Protein AF-A0A2E6J9X0-F1 (afdb_monomer_lite)

Foldseek 3Di:
DVVVVVVVVVVVVVVVVVVVVCVVVPVDPPPPPPPDDDDDWDAPPVRPDTDDDDPPDDDPDDDDDDDD

Structure (mmCIF, N/CA/C/O backbone):
data_AF-A0A2E6J9X0-F1
#
_entry.id   AF-A0A2E6J9X0-F1
#
loop_
_atom_site.group_PDB
_atom_site.id
_atom_site.type_symbol
_atom_site.label_atom_id
_atom_site.label_alt_id
_atom_site.label_comp_id
_atom_site.label_asym_id
_atom_site.label_entity_id
_atom_site.label_seq_id
_atom_site.pdbx_PDB_ins_code
_atom_site.Cartn_x
_atom_site.Cartn_y
_atom_site.Cartn_z
_atom_site.occupancy
_atom_site.B_iso_or_equiv
_atom_site.auth_seq_id
_atom_site.auth_comp_id
_atom_site.auth_asym_id
_atom_site.auth_atom_id
_atom_site.pdbx_PDB_model_num
ATOM 1 N N . MET A 1 1 ? -27.805 8.254 33.041 1.00 61.56 1 MET A N 1
ATOM 2 C CA . MET A 1 1 ? -26.384 8.408 32.620 1.00 61.56 1 MET A CA 1
ATOM 3 C C . MET A 1 1 ? -25.765 7.081 32.176 1.00 61.56 1 MET A C 1
ATOM 5 O O . MET A 1 1 ? -25.067 7.067 31.169 1.00 61.56 1 MET A O 1
ATOM 9 N N . LYS A 1 2 ? -26.086 5.968 32.854 1.00 65.81 2 LYS A N 1
ATOM 10 C CA . LYS A 1 2 ? -25.658 4.599 32.513 1.00 65.81 2 LYS A CA 1
ATOM 11 C C . LYS A 1 2 ? -26.042 4.165 31.085 1.00 65.81 2 LYS A C 1
ATOM 13 O O . LYS A 1 2 ? -25.198 3.642 30.371 1.00 65.81 2 LYS A O 1
ATOM 18 N N . ASP A 1 3 ? -27.244 4.507 30.618 1.00 77.44 3 ASP A N 1
ATOM 19 C CA . ASP A 1 3 ? -27.725 4.158 29.266 1.00 77.44 3 ASP A CA 1
ATOM 20 C C . ASP A 1 3 ? -26.953 4.840 28.135 1.00 77.44 3 ASP A C 1
ATOM 22 O O . ASP A 1 3 ? -26.751 4.258 27.073 1.00 77.44 3 ASP A O 1
ATOM 26 N N . LYS A 1 4 ? -26.499 6.081 28.356 1.00 85.62 4 LYS A N 1
ATOM 27 C CA . LYS A 1 4 ? -25.700 6.814 27.364 1.00 85.62 4 LYS A CA 1
ATOM 28 C C . LYS A 1 4 ? -24.312 6.193 27.229 1.00 85.62 4 LYS A C 1
ATOM 30 O O . LYS A 1 4 ? -23.855 5.973 26.115 1.00 85.62 4 LYS A O 1
ATOM 35 N N . SER A 1 5 ? -23.681 5.860 28.354 1.00 87.62 5 SER A N 1
ATOM 36 C CA . SER A 1 5 ? -22.375 5.191 28.370 1.00 87.62 5 SER A CA 1
ATOM 37 C C . SER A 1 5 ? -22.444 3.788 27.757 1.00 87.62 5 SER A C 1
ATOM 39 O O . SER A 1 5 ? -21.600 3.450 26.931 1.00 87.62 5 SER A O 1
ATOM 41 N N . LEU A 1 6 ? -23.487 3.010 28.069 1.00 92.94 6 LEU A N 1
ATOM 42 C CA . LEU A 1 6 ? -23.680 1.672 27.505 1.00 92.94 6 LEU A CA 1
ATOM 43 C C . LEU A 1 6 ? -23.896 1.713 25.984 1.00 92.94 6 LEU A C 1
ATOM 45 O O . LEU A 1 6 ? -23.309 0.915 25.260 1.00 92.94 6 LEU A O 1
ATOM 49 N N . LYS A 1 7 ? -24.680 2.680 25.485 1.00 90.75 7 LYS A N 1
ATOM 50 C CA . LYS A 1 7 ? -24.869 2.896 24.040 1.00 90.75 7 LYS A CA 1
ATOM 51 C C . LYS A 1 7 ? -23.570 3.271 23.329 1.00 90.75 7 LYS A C 1
ATOM 53 O O . LY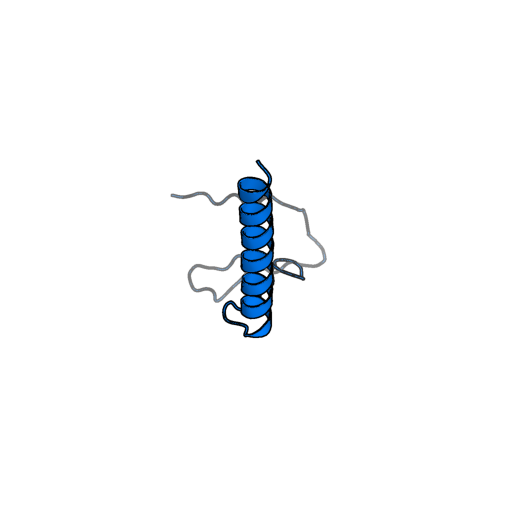S A 1 7 ? -23.323 2.770 22.237 1.00 90.75 7 LYS A O 1
ATOM 58 N N . ILE A 1 8 ? -22.739 4.115 23.943 1.00 94.44 8 ILE A N 1
ATOM 59 C CA . ILE A 1 8 ? -21.425 4.478 23.390 1.00 94.44 8 ILE A CA 1
ATOM 60 C C . ILE A 1 8 ? -20.520 3.245 23.329 1.00 94.44 8 ILE A C 1
ATOM 62 O O . ILE A 1 8 ? -19.921 2.982 22.290 1.00 94.44 8 ILE A O 1
ATOM 66 N N . LEU A 1 9 ? -20.468 2.454 24.404 1.00 94.94 9 LEU A N 1
ATOM 67 C CA . LEU A 1 9 ? -19.662 1.234 24.452 1.00 94.94 9 LEU A CA 1
ATOM 68 C C . LEU A 1 9 ? -20.095 0.220 23.383 1.00 94.94 9 LEU A C 1
ATOM 70 O O . LEU A 1 9 ? -19.256 -0.306 22.657 1.00 94.94 9 LEU A O 1
ATOM 74 N N . LEU A 1 10 ? -21.403 -0.006 23.244 1.00 94.75 10 LEU A N 1
ATOM 75 C CA . LEU A 1 10 ? -21.965 -0.877 22.208 1.00 94.75 10 LEU A CA 1
ATOM 76 C C . LEU A 1 10 ? -21.641 -0.372 20.798 1.00 94.75 10 LEU A C 1
ATOM 78 O O . LEU A 1 10 ? -21.303 -1.173 19.931 1.00 94.75 10 LEU A O 1
ATOM 82 N N . GLY A 1 11 ? -21.687 0.945 20.581 1.00 96.62 11 GLY A N 1
ATOM 83 C CA . GLY A 1 11 ? -21.281 1.556 19.318 1.00 96.62 11 GLY A CA 1
ATOM 84 C C . GLY A 1 11 ? -19.812 1.287 18.984 1.00 96.62 11 GLY A C 1
ATOM 85 O O . GLY A 1 11 ? -19.508 0.862 17.874 1.00 96.62 11 GLY A O 1
ATOM 86 N N . ILE A 1 12 ? -18.907 1.458 19.953 1.00 96.62 12 ILE A N 1
ATOM 87 C CA . ILE A 1 12 ? -17.471 1.189 19.768 1.00 96.62 12 ILE A CA 1
ATOM 88 C C . ILE A 1 12 ? -17.234 -0.286 19.419 1.00 96.62 12 ILE A C 1
ATOM 90 O O . ILE A 1 12 ? -16.486 -0.585 18.490 1.00 96.62 12 ILE A O 1
ATOM 94 N N . ILE A 1 13 ? -17.893 -1.208 20.127 1.00 96.25 13 ILE A N 1
ATOM 95 C CA . ILE A 1 13 ? -17.778 -2.651 19.870 1.00 96.25 13 ILE A CA 1
ATOM 96 C C . ILE A 1 13 ? -18.277 -2.993 18.462 1.00 96.25 13 ILE A C 1
ATOM 98 O O . ILE A 1 13 ? -17.589 -3.704 17.731 1.00 96.25 13 ILE A O 1
ATOM 102 N N . ALA A 1 14 ? -19.433 -2.457 18.060 1.00 96.81 14 ALA A N 1
ATOM 103 C CA . ALA A 1 14 ? -20.003 -2.697 16.739 1.00 96.81 14 ALA A CA 1
ATOM 104 C C . ALA A 1 14 ? -19.072 -2.211 15.616 1.00 96.81 14 ALA A C 1
ATOM 106 O O . ALA A 1 14 ? -18.832 -2.951 14.660 1.00 96.81 14 ALA A O 1
ATOM 107 N N . VAL A 1 15 ? -18.498 -1.010 15.755 1.00 95.94 15 VAL A N 1
ATOM 108 C CA . VAL A 1 15 ? -17.534 -0.451 14.790 1.00 95.94 15 VAL A CA 1
ATOM 109 C C . VAL A 1 15 ? -16.257 -1.291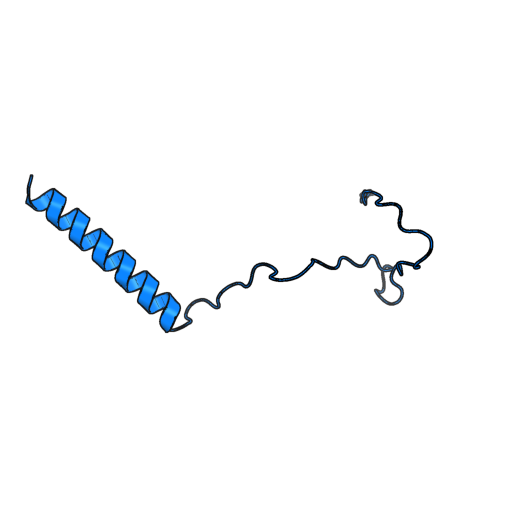 14.730 1.00 95.94 15 VAL A C 1
ATOM 111 O O . VAL A 1 15 ? -15.764 -1.595 13.647 1.00 95.94 15 VAL A O 1
ATOM 114 N N . ASN A 1 16 ? -15.725 -1.718 15.876 1.00 94.12 16 ASN A N 1
ATOM 115 C CA . ASN A 1 16 ? -14.495 -2.506 15.907 1.00 94.12 16 ASN A CA 1
ATOM 116 C C . ASN A 1 16 ? -14.678 -3.896 15.268 1.00 94.12 16 ASN A C 1
ATOM 118 O O . ASN A 1 16 ? -13.810 -4.353 14.527 1.00 94.12 16 ASN A O 1
ATOM 122 N N . LEU A 1 17 ? -15.820 -4.548 15.513 1.00 93.38 17 LEU A N 1
ATOM 123 C CA . LEU A 1 17 ? -16.174 -5.818 14.874 1.00 93.38 17 LEU A CA 1
ATOM 124 C C . LEU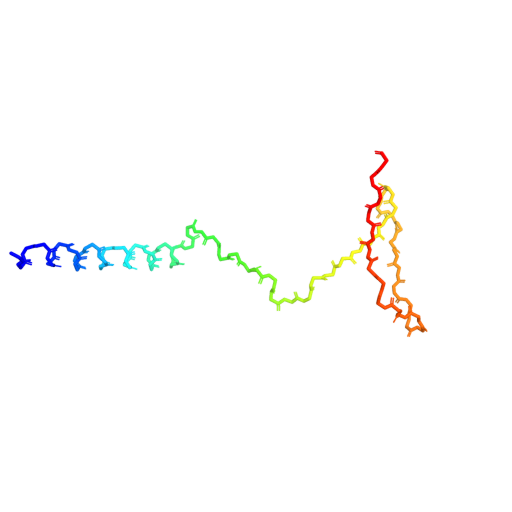 A 1 17 ? -16.342 -5.655 13.360 1.00 93.38 17 LEU A C 1
ATOM 126 O O . LEU A 1 17 ? -15.786 -6.444 12.604 1.00 93.38 17 LEU A O 1
ATOM 130 N N . THR A 1 18 ? -17.035 -4.607 12.902 1.00 91.31 18 THR A N 1
ATOM 131 C CA . THR A 1 18 ? -17.207 -4.359 11.458 1.00 91.31 18 THR A CA 1
ATOM 132 C C . THR A 1 18 ? -15.883 -4.089 10.753 1.00 91.31 18 THR A C 1
ATOM 134 O O . THR A 1 18 ? -15.652 -4.647 9.683 1.00 91.31 18 THR A O 1
ATOM 137 N N . LEU A 1 19 ? -14.983 -3.301 11.347 1.00 90.00 19 LEU A N 1
ATOM 138 C CA . LEU A 1 19 ? -13.647 -3.074 10.784 1.00 90.00 19 LEU A CA 1
ATOM 139 C C . LEU A 1 19 ? -12.814 -4.364 10.713 1.00 90.00 19 LEU A C 1
ATOM 141 O O . LEU A 1 19 ? -12.127 -4.587 9.716 1.00 90.00 19 LEU A O 1
ATOM 145 N N . GLN A 1 20 ? -12.896 -5.229 11.730 1.00 86.81 20 GLN A N 1
ATOM 146 C CA . GLN A 1 20 ? -12.231 -6.538 11.716 1.00 86.81 20 GLN A CA 1
ATOM 147 C C . GLN A 1 20 ? -12.785 -7.437 10.607 1.00 86.81 20 GLN A C 1
ATOM 149 O O . GLN A 1 20 ? -12.012 -7.948 9.801 1.00 86.81 20 GLN A O 1
ATOM 154 N N . THR A 1 21 ? -14.110 -7.550 10.490 1.00 87.81 21 THR A N 1
ATOM 155 C CA . THR A 1 21 ? -14.759 -8.346 9.439 1.00 87.81 21 THR A CA 1
ATOM 156 C C . THR A 1 21 ? -14.416 -7.838 8.039 1.00 87.81 21 THR A C 1
ATOM 158 O O . THR A 1 21 ? -14.124 -8.628 7.147 1.00 87.81 21 THR A O 1
ATOM 161 N N . ILE A 1 22 ? -14.394 -6.519 7.831 1.00 87.19 22 ILE A N 1
ATOM 162 C CA . ILE A 1 22 ? -14.010 -5.917 6.547 1.00 87.19 22 ILE A CA 1
ATOM 163 C C . ILE A 1 22 ? -12.566 -6.280 6.169 1.00 87.19 22 ILE A C 1
ATOM 165 O O . ILE A 1 22 ? -12.292 -6.568 5.002 1.00 87.19 22 ILE A O 1
ATOM 169 N N . LYS A 1 23 ? -11.654 -6.290 7.149 1.00 79.19 23 LYS A N 1
ATOM 170 C CA . LYS A 1 23 ? -10.251 -6.667 6.951 1.00 79.19 23 LYS A CA 1
ATOM 171 C C . LYS A 1 23 ? -10.092 -8.159 6.641 1.00 79.19 23 LYS A C 1
ATOM 173 O O . LYS A 1 23 ? -9.310 -8.502 5.762 1.00 79.19 23 LYS A O 1
ATOM 178 N N . GLU A 1 24 ? -10.827 -9.031 7.331 1.00 79.56 24 GLU A N 1
ATOM 179 C CA . GLU A 1 24 ? -10.771 -10.489 7.129 1.00 79.56 24 GLU A CA 1
ATOM 180 C C . GLU A 1 24 ? -11.397 -10.934 5.805 1.00 79.56 24 GLU A C 1
ATOM 182 O O . GLU A 1 24 ? -10.867 -11.820 5.141 1.00 79.56 24 GLU A O 1
ATOM 187 N N . LEU A 1 25 ? -12.490 -10.294 5.386 1.00 84.25 25 LEU A N 1
ATOM 188 C CA . LEU A 1 25 ? -13.148 -10.594 4.112 1.00 84.25 25 LEU A CA 1
ATOM 189 C C . LEU A 1 25 ? -12.420 -9.993 2.902 1.00 84.25 25 LEU A C 1
ATOM 191 O O . LEU A 1 25 ? -12.812 -10.260 1.769 1.00 84.25 25 LEU A O 1
ATOM 195 N N . GLY A 1 26 ? -11.397 -9.157 3.118 1.00 74.31 26 GLY A N 1
ATOM 196 C CA . GLY A 1 26 ? -10.669 -8.498 2.033 1.00 74.31 26 GLY A CA 1
ATOM 197 C C . GLY A 1 26 ? -11.548 -7.579 1.178 1.00 74.31 26 GLY A C 1
ATOM 198 O O . GLY A 1 26 ? -11.210 -7.320 0.026 1.00 74.31 26 GLY A O 1
ATOM 199 N N . LEU A 1 27 ? -12.666 -7.080 1.732 1.00 77.06 27 LEU A N 1
ATOM 200 C CA . LEU A 1 27 ? -13.602 -6.177 1.039 1.00 77.06 27 LEU A CA 1
ATOM 201 C C . LEU A 1 27 ? -12.910 -4.899 0.548 1.00 77.06 27 LEU A C 1
ATOM 203 O O . LEU A 1 27 ? -13.319 -4.320 -0.456 1.00 77.06 27 LEU A O 1
ATOM 207 N N . PHE A 1 28 ? -11.835 -4.500 1.230 1.00 72.44 28 PHE A N 1
ATOM 208 C CA . PHE A 1 28 ? -10.866 -3.546 0.716 1.00 72.44 28 PHE A CA 1
ATOM 209 C C . PHE A 1 28 ? -9.496 -4.225 0.663 1.00 72.44 28 PHE A C 1
ATOM 211 O O . PHE A 1 28 ? -9.012 -4.682 1.706 1.00 72.44 28 PHE A O 1
ATOM 218 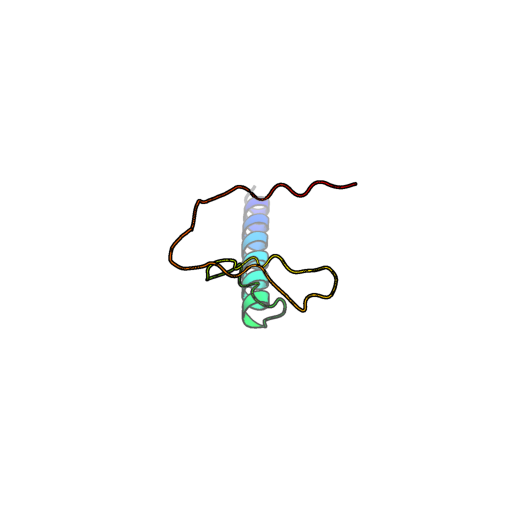N N . PRO A 1 29 ? -8.847 -4.300 -0.513 1.00 66.50 29 PRO A N 1
ATOM 219 C CA . PRO A 1 29 ? -7.476 -4.772 -0.581 1.00 66.50 29 PRO A CA 1
ATOM 220 C C . PRO A 1 29 ? -6.609 -3.855 0.283 1.00 66.50 29 PRO A C 1
ATOM 222 O O . PRO A 1 29 ? -6.728 -2.629 0.222 1.00 66.50 29 PRO A O 1
ATOM 225 N N . THR A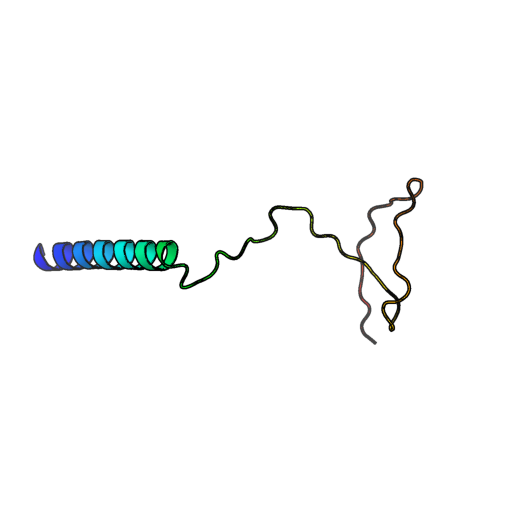 1 30 ? -5.747 -4.447 1.111 1.00 67.75 30 THR A N 1
ATOM 226 C CA . THR A 1 30 ? -4.774 -3.672 1.885 1.00 67.75 30 THR A CA 1
ATOM 227 C C . THR A 1 30 ? -3.909 -2.908 0.891 1.00 67.75 30 THR A C 1
ATOM 229 O O . THR A 1 30 ? -3.159 -3.510 0.125 1.00 67.75 30 THR A O 1
ATOM 232 N N . ALA A 1 31 ? -4.044 -1.582 0.864 1.00 67.75 31 ALA A N 1
ATOM 233 C CA . ALA A 1 31 ? -3.179 -0.740 0.061 1.00 67.75 31 ALA A CA 1
ATOM 234 C C . ALA A 1 31 ? -1.782 -0.808 0.679 1.00 67.75 31 ALA A C 1
ATOM 236 O O . ALA A 1 31 ? -1.509 -0.171 1.697 1.00 67.75 31 ALA A O 1
ATOM 237 N N . TYR A 1 32 ? -0.908 -1.620 0.089 1.00 65.38 32 TYR A N 1
ATOM 238 C CA . TYR A 1 32 ? 0.510 -1.604 0.406 1.00 65.38 32 TYR A CA 1
ATOM 239 C C . TYR A 1 32 ? 1.060 -0.254 -0.052 1.00 65.38 32 TYR A C 1
ATOM 241 O O . TYR A 1 32 ? 1.487 -0.091 -1.194 1.00 65.38 32 TYR A O 1
ATOM 249 N N . ALA A 1 33 ? 0.996 0.744 0.828 1.00 62.81 33 ALA A N 1
ATOM 250 C CA . ALA A 1 33 ? 1.772 1.957 0.669 1.00 62.81 33 ALA A CA 1
ATOM 251 C C . ALA A 1 33 ? 3.237 1.520 0.684 1.00 62.81 33 ALA A C 1
ATOM 253 O O . ALA A 1 33 ? 3.742 1.112 1.723 1.00 62.81 33 ALA A O 1
ATOM 254 N N . GLN A 1 34 ? 3.827 1.480 -0.511 1.00 58.81 34 GLN A N 1
ATOM 255 C CA . GLN A 1 34 ? 5.242 1.284 -0.811 1.00 58.81 34 GLN A CA 1
ATOM 256 C C . GLN A 1 34 ? 6.071 0.747 0.358 1.00 58.81 34 GLN A C 1
ATOM 258 O O . GLN A 1 34 ? 6.688 1.496 1.108 1.00 58.81 34 GLN A O 1
ATOM 263 N N . SER A 1 35 ? 6.105 -0.578 0.486 1.00 59.09 35 SER A N 1
ATOM 264 C CA . SER A 1 35 ? 7.019 -1.242 1.419 1.00 59.09 35 SER A CA 1
ATOM 265 C C . SER A 1 35 ? 8.488 -1.148 0.968 1.00 59.09 35 SER A C 1
ATOM 267 O O . SER A 1 35 ? 9.368 -1.607 1.692 1.00 59.09 35 SER A O 1
ATOM 269 N N . ASP A 1 36 ? 8.747 -0.596 -0.221 1.00 64.25 36 ASP A N 1
ATOM 270 C CA . ASP A 1 36 ? 10.056 -0.519 -0.868 1.00 64.25 36 ASP A CA 1
ATOM 271 C C . ASP A 1 36 ? 10.250 0.856 -1.544 1.00 64.25 36 ASP A C 1
ATOM 273 O O . ASP A 1 36 ? 9.292 1.615 -1.724 1.00 64.25 36 ASP A O 1
ATOM 277 N N . VAL A 1 37 ? 11.490 1.192 -1.905 1.00 66.75 37 VAL A N 1
ATOM 278 C CA . VAL A 1 37 ? 11.892 2.496 -2.454 1.00 66.75 37 VAL A CA 1
ATOM 279 C C . VAL A 1 37 ? 11.089 2.840 -3.712 1.00 66.75 37 VAL A C 1
ATOM 281 O O . VAL A 1 37 ? 11.073 2.092 -4.691 1.00 66.75 37 VAL A O 1
ATOM 284 N N . GLN A 1 38 ? 10.470 4.025 -3.722 1.00 65.75 38 GLN A N 1
ATOM 285 C CA . GLN A 1 38 ? 9.848 4.578 -4.922 1.00 65.75 38 GLN A CA 1
ATOM 286 C C . GLN A 1 38 ? 10.912 4.861 -5.982 1.00 65.75 38 GLN A C 1
ATOM 288 O O . GLN A 1 38 ? 11.692 5.804 -5.856 1.00 65.75 38 GLN A O 1
ATOM 293 N N . LYS A 1 39 ? 10.940 4.055 -7.045 1.00 66.69 39 LYS A N 1
ATOM 294 C CA . LYS A 1 39 ? 11.801 4.301 -8.204 1.00 66.69 39 LYS A CA 1
ATOM 295 C C . LYS A 1 39 ? 11.066 5.216 -9.175 1.00 66.69 39 LYS A C 1
ATOM 297 O O . LYS A 1 39 ? 10.038 4.837 -9.727 1.00 66.69 39 LYS A O 1
ATOM 302 N N . ILE A 1 40 ? 11.589 6.425 -9.353 1.00 71.75 40 ILE A N 1
ATOM 303 C CA . ILE A 1 40 ? 11.099 7.394 -10.335 1.00 71.75 40 ILE A CA 1
ATOM 304 C C . ILE A 1 40 ? 12.049 7.339 -11.534 1.00 71.75 40 ILE A C 1
ATOM 306 O O . ILE A 1 40 ? 13.252 7.525 -11.363 1.00 71.75 40 ILE A O 1
ATOM 310 N N . ALA A 1 41 ? 11.513 7.076 -12.727 1.00 76.56 41 ALA A N 1
ATOM 311 C CA . ALA A 1 41 ? 12.247 7.148 -13.987 1.00 76.56 41 ALA A CA 1
ATOM 312 C C . ALA A 1 41 ? 11.756 8.355 -14.792 1.00 76.56 41 ALA A C 1
ATOM 314 O O . ALA A 1 41 ? 10.553 8.597 -14.885 1.00 76.56 41 ALA A O 1
ATOM 315 N N . ILE A 1 42 ? 12.690 9.113 -15.361 1.00 80.19 42 ILE A N 1
ATOM 316 C CA . ILE A 1 42 ? 12.389 10.197 -16.300 1.00 80.19 42 ILE A CA 1
ATOM 317 C C . ILE A 1 42 ? 12.647 9.648 -17.685 1.00 80.19 42 ILE A C 1
ATOM 319 O O . ILE A 1 42 ? 13.761 9.199 -17.943 1.00 80.19 42 ILE A O 1
ATOM 323 N N . CYS A 1 43 ? 11.647 9.695 -18.551 1.00 78.94 43 CYS A N 1
ATOM 324 C CA . CYS A 1 43 ? 11.751 9.179 -19.906 1.00 78.94 43 CYS A CA 1
ATOM 325 C C . CYS A 1 43 ? 11.395 10.254 -20.933 1.00 78.94 43 CYS A C 1
ATOM 327 O O . CYS A 1 43 ? 10.851 11.306 -20.586 1.00 78.94 43 CYS A O 1
ATOM 329 N N . ASP A 1 44 ? 11.738 9.995 -22.191 1.00 81.94 44 ASP A N 1
ATOM 330 C CA . ASP A 1 44 ? 11.293 10.795 -23.324 1.00 81.94 44 ASP A CA 1
ATOM 331 C C . ASP A 1 44 ? 9.763 10.742 -23.490 1.00 81.94 44 ASP A C 1
ATOM 333 O O . ASP A 1 44 ? 9.063 9.968 -22.834 1.00 81.94 44 ASP A O 1
ATOM 337 N N . ILE A 1 45 ? 9.228 11.561 -24.399 1.00 83.75 45 ILE A N 1
ATOM 338 C CA . ILE A 1 45 ? 7.777 11.661 -24.626 1.00 83.75 45 ILE A CA 1
ATOM 339 C C . ILE A 1 45 ? 7.135 10.329 -25.043 1.00 83.75 45 ILE A C 1
ATOM 341 O O . ILE A 1 45 ? 5.959 10.102 -24.768 1.00 83.75 45 ILE A O 1
ATOM 345 N N . ASN A 1 46 ? 7.906 9.443 -25.679 1.00 86.88 46 ASN A N 1
ATOM 346 C CA . ASN A 1 46 ? 7.435 8.137 -26.127 1.00 86.88 46 ASN A CA 1
ATOM 347 C C . ASN A 1 46 ? 7.690 7.022 -25.097 1.00 86.88 46 ASN A C 1
ATOM 349 O O . ASN A 1 46 ? 7.256 5.892 -25.316 1.00 86.88 46 ASN A O 1
ATOM 353 N N . GLY A 1 47 ? 8.397 7.310 -23.999 1.00 80.56 47 GLY A N 1
ATOM 354 C CA . GLY A 1 47 ? 8.762 6.338 -22.968 1.00 80.56 47 GLY A CA 1
ATOM 355 C C . GLY A 1 47 ? 9.762 5.265 -23.417 1.00 80.56 47 GLY A C 1
ATOM 356 O O . GLY A 1 47 ? 9.863 4.230 -22.762 1.00 80.56 47 GLY A O 1
ATOM 357 N N . GLN A 1 48 ? 10.472 5.467 -24.528 1.00 82.69 48 GLN A N 1
ATOM 358 C CA . GLN A 1 48 ? 11.425 4.500 -25.082 1.00 82.69 48 GLN A CA 1
ATOM 359 C C . GLN A 1 48 ? 12.826 4.637 -24.483 1.00 82.69 48 GLN A C 1
ATOM 361 O O . GLN A 1 48 ? 13.556 3.650 -24.413 1.00 82.69 48 GLN A O 1
ATOM 366 N N . ALA A 1 49 ? 13.203 5.838 -24.045 1.00 80.00 49 ALA A N 1
ATOM 367 C CA . ALA A 1 49 ? 14.506 6.102 -23.449 1.00 80.00 49 ALA A CA 1
ATOM 368 C C . ALA A 1 49 ? 14.331 6.812 -22.108 1.00 80.00 49 ALA A C 1
ATOM 370 O O . ALA A 1 49 ? 13.708 7.870 -22.042 1.00 80.00 49 ALA A O 1
ATOM 371 N N . CYS A 1 50 ? 14.900 6.241 -21.046 1.00 81.38 50 CYS A N 1
ATOM 372 C CA . CYS A 1 50 ? 14.855 6.803 -19.701 1.00 81.38 50 CYS A CA 1
ATOM 373 C C . CYS A 1 50 ? 16.255 7.189 -19.217 1.00 81.38 50 CYS A C 1
ATOM 375 O O . CYS A 1 50 ? 17.249 6.591 -19.623 1.00 81.38 50 CYS A O 1
ATOM 377 N N . ALA A 1 51 ? 16.337 8.190 -18.343 1.00 77.56 51 ALA A N 1
ATOM 378 C CA . ALA A 1 51 ? 17.586 8.596 -17.719 1.00 77.56 51 ALA A CA 1
ATOM 379 C C . ALA A 1 51 ? 18.129 7.451 -16.849 1.00 77.56 51 ALA A C 1
ATOM 381 O O . ALA A 1 51 ? 17.527 7.083 -15.838 1.00 77.56 51 ALA A O 1
ATOM 382 N N . GLU A 1 52 ? 19.268 6.889 -17.244 1.00 67.12 52 GLU A N 1
ATOM 383 C CA . GLU A 1 52 ? 19.970 5.870 -16.470 1.00 67.12 52 GLU A CA 1
ATOM 384 C C . GLU A 1 52 ? 20.917 6.520 -15.460 1.00 67.12 52 GLU A C 1
ATOM 386 O O . GLU A 1 52 ? 21.648 7.464 -15.764 1.00 67.12 52 GLU A O 1
ATOM 391 N N . ILE A 1 53 ? 20.921 5.993 -14.238 1.00 64.75 53 ILE A N 1
ATOM 392 C CA . ILE A 1 53 ? 21.840 6.435 -13.192 1.00 64.75 53 ILE A CA 1
ATOM 393 C C . ILE A 1 53 ? 23.175 5.721 -13.419 1.00 64.75 53 ILE A C 1
ATOM 395 O O . ILE A 1 53 ? 23.300 4.529 -13.141 1.00 64.75 53 ILE A O 1
ATOM 399 N N . TRP A 1 54 ? 24.182 6.434 -13.925 1.00 56.94 54 TRP A N 1
ATOM 400 C CA . TRP A 1 54 ? 25.530 5.878 -14.058 1.00 56.94 54 TRP A CA 1
ATOM 401 C C . TRP A 1 54 ? 26.252 5.843 -12.698 1.00 56.94 54 TRP A C 1
ATOM 403 O O . TRP A 1 54 ? 26.173 6.818 -11.947 1.00 56.94 54 TRP A O 1
ATOM 413 N N . PRO A 1 55 ? 27.020 4.777 -12.379 1.00 57.09 55 PRO A N 1
ATOM 414 C CA . PRO A 1 55 ? 27.640 4.579 -11.058 1.00 57.09 55 PRO A CA 1
ATOM 415 C C . PRO A 1 55 ? 28.614 5.679 -10.612 1.00 57.09 55 PRO A C 1
ATOM 417 O O . PRO A 1 55 ? 29.041 5.697 -9.463 1.00 57.09 55 PRO A O 1
ATOM 420 N N . GLN A 1 56 ? 29.016 6.557 -11.530 1.00 58.34 56 GLN A N 1
ATOM 421 C CA . GLN A 1 56 ? 30.123 7.493 -11.350 1.00 58.34 56 GLN A CA 1
ATOM 422 C C . GLN A 1 56 ? 29.656 8.933 -11.102 1.00 58.34 56 GLN A C 1
ATOM 424 O O . GLN A 1 56 ? 30.474 9.780 -10.754 1.00 58.34 56 GLN A O 1
ATOM 429 N N . VAL A 1 57 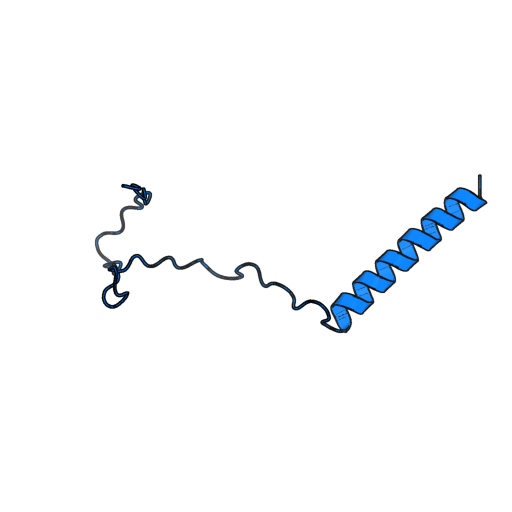? 28.360 9.231 -11.275 1.00 52.50 57 VAL A N 1
ATOM 430 C CA . VAL A 1 57 ? 27.833 10.599 -11.154 1.00 52.50 57 VAL A CA 1
ATOM 431 C C . VAL A 1 57 ? 26.406 10.572 -10.601 1.00 52.50 57 VAL A C 1
ATOM 433 O O . VAL A 1 57 ? 25.431 10.681 -11.336 1.00 52.50 57 VAL A O 1
ATOM 436 N N . VAL A 1 58 ? 26.265 10.430 -9.282 1.00 51.41 58 VAL A N 1
ATOM 437 C CA . VAL A 1 58 ? 24.973 10.640 -8.609 1.00 51.41 58 VAL A CA 1
ATOM 438 C C . VAL A 1 58 ? 25.098 11.852 -7.698 1.00 51.41 58 VAL A C 1
ATOM 440 O O . VAL A 1 58 ? 25.401 11.736 -6.515 1.00 51.41 58 VAL A O 1
ATOM 443 N N . SER A 1 59 ? 24.888 13.038 -8.269 1.00 46.62 59 SER A N 1
ATOM 444 C CA . SER A 1 59 ? 24.595 14.231 -7.475 1.00 46.62 59 SER A CA 1
ATOM 445 C C . SER A 1 59 ? 23.087 14.280 -7.284 1.00 46.62 59 SER A C 1
ATOM 447 O O . SER A 1 59 ? 22.347 14.362 -8.264 1.00 46.62 59 SER A O 1
ATOM 449 N N . GLY A 1 60 ? 22.634 14.172 -6.034 1.00 46.94 60 GLY A N 1
ATOM 450 C CA . GLY A 1 60 ? 21.223 14.262 -5.672 1.00 46.94 60 GLY A CA 1
ATOM 451 C C . GLY A 1 60 ? 20.655 15.619 -6.069 1.00 46.94 60 GLY A C 1
ATOM 452 O O . GLY A 1 60 ? 20.725 16.575 -5.303 1.00 46.94 60 GLY A O 1
ATOM 453 N N . ASN A 1 61 ? 20.101 15.701 -7.275 1.00 52.38 61 ASN A N 1
ATOM 454 C CA . ASN A 1 61 ? 19.555 16.934 -7.809 1.00 52.38 61 ASN A CA 1
ATOM 455 C C . ASN A 1 61 ? 18.028 16.871 -7.787 1.00 52.38 61 ASN A C 1
ATOM 457 O O . ASN A 1 61 ? 17.401 15.910 -8.234 1.00 52.38 61 ASN A O 1
ATOM 461 N N . ARG A 1 62 ? 17.433 17.927 -7.231 1.00 52.47 62 ARG A N 1
ATOM 462 C CA . ARG A 1 62 ? 15.988 18.136 -7.152 1.00 52.47 62 ARG A CA 1
ATOM 463 C C . ARG A 1 62 ? 15.425 18.280 -8.568 1.00 52.47 62 ARG A C 1
ATOM 465 O O . ARG A 1 62 ? 15.807 19.198 -9.287 1.00 52.47 62 ARG A O 1
ATOM 472 N N . LEU A 1 63 ? 14.513 17.392 -8.953 1.00 59.59 63 LEU A N 1
ATOM 473 C CA . LEU A 1 63 ? 13.807 17.471 -10.231 1.00 59.59 63 LEU A CA 1
ATOM 474 C C . LEU A 1 63 ? 12.808 18.631 -10.179 1.00 59.59 63 LEU A C 1
ATOM 476 O O . LEU A 1 63 ? 11.845 18.589 -9.414 1.00 59.59 63 LEU A O 1
ATOM 480 N N . MET A 1 64 ? 13.055 19.681 -10.960 1.00 56.56 64 MET A N 1
ATOM 481 C CA . MET A 1 64 ? 12.100 20.768 -11.165 1.00 56.56 64 MET A CA 1
ATOM 482 C C . MET A 1 64 ? 11.418 20.555 -12.513 1.00 56.56 64 MET A C 1
ATOM 484 O O . MET A 1 64 ? 12.057 20.653 -13.556 1.00 56.56 64 MET A O 1
ATOM 488 N N . LEU A 1 65 ? 10.127 20.232 -12.484 1.00 60.34 65 LEU A N 1
ATOM 489 C CA . LEU A 1 65 ? 9.301 20.177 -13.685 1.00 60.34 65 LEU A CA 1
ATOM 490 C C . LEU A 1 65 ? 8.885 21.607 -14.032 1.00 60.34 65 LEU A C 1
ATOM 492 O O . LEU A 1 65 ? 8.195 22.261 -13.250 1.00 60.34 65 LEU A O 1
ATOM 496 N N . GLN A 1 66 ? 9.347 22.103 -15.176 1.00 57.53 66 GLN A N 1
ATOM 497 C CA . GLN A 1 66 ? 8.955 23.407 -15.693 1.00 57.53 66 GLN A CA 1
ATOM 498 C C . GLN A 1 66 ? 7.769 23.198 -16.639 1.00 57.53 66 GLN A C 1
ATOM 500 O O . GLN A 1 66 ? 7.930 22.642 -17.723 1.00 57.53 66 GLN A O 1
ATOM 505 N N . ASN A 1 67 ? 6.573 23.598 -16.208 1.00 54.75 67 ASN A N 1
ATOM 506 C CA . ASN A 1 67 ? 5.404 23.618 -17.084 1.00 54.75 67 ASN A CA 1
ATOM 507 C C . ASN A 1 67 ? 5.553 24.787 -18.065 1.00 54.75 67 ASN A C 1
ATOM 509 O O . ASN A 1 67 ? 5.819 25.910 -17.628 1.00 54.75 67 ASN A O 1
ATOM 513 N N . GLN A 1 68 ? 5.418 24.503 -19.362 1.00 47.56 68 GLN A N 1
ATOM 514 C CA . GLN A 1 68 ? 5.256 25.527 -20.397 1.00 47.56 68 GLN A CA 1
ATOM 515 C C . GLN A 1 68 ? 3.811 26.014 -20.460 1.00 47.56 68 GLN A C 1
ATOM 517 O O . GLN A 1 68 ? 2.906 25.186 -20.202 1.00 47.56 68 GLN A O 1
#

Sequence (68 aa):
MKDKSLKILLGIIAVNLTLQTIKELGLFPTAYAQSDVQKIAICDINGQACAEIWPQVVSGNRLMLQNQ

pLDDT: mean 74.15, std 14.9, range [46.62, 96.81]

Secondary structure (DSSP, 8-state):
-HHHHHHHHHHHHHHHHHHHHHHHTTSS------SS------B-TTSS-B----TT------------

Radius of gyration: 24.91 Å; chains: 1; bounding box: 58×36×59 Å